Protein AF-A0A183SBL0-F1 (afdb_monomer)

Sequence (159 aa):
MGDHNEEHDNHSFEITREDLFRPFREPWHTKYVLPFLGSLIDKPVTLFRGMYSFPLFHWFAEYFVEKVQRKPVPYYHRRFARVPDIDTCPVGDDICIIEANEQFHRDRLVDANIVRLLRERRDACKRWYDRDYEDMQRFCKKYFDEHDEAATNFFIKCE

Organism: Schistocephalus solidus (NCBI:txid70667)

Foldseek 3Di:
DDDDPPPPPPPPVPCDLCNLPPPPDDPPCVVPVCVVVVVVVVVCPVVVVVVCVVVVVVVVVVVVCVVPDDPDDDDDDDDDDDQDAPVPDDPPPPVSNVVNVVVVSVVLVVLVVVLVVLSVVLNVLCVVCVPDPVVNCVPSVVSVVVNVVSSVVSVVVVD

Solvent-accessible surface area (backbone atoms only — not comparable to full-atom values): 9793 Å² total; per-residue (Å²): 134,87,82,86,83,80,80,76,81,76,73,72,81,74,78,45,71,64,70,73,65,51,73,87,71,71,54,69,54,65,74,61,49,46,59,71,56,36,74,78,52,63,78,45,57,67,51,48,60,50,42,61,68,31,70,67,52,41,50,51,52,50,52,50,50,61,73,65,54,62,79,86,73,91,81,77,86,88,80,80,82,90,68,70,56,63,90,76,47,63,92,88,45,64,65,53,46,51,53,20,49,54,51,50,55,52,50,53,56,49,53,54,51,51,42,51,52,35,45,53,53,33,54,49,45,44,64,75,33,68,88,41,74,69,58,29,53,72,71,36,43,65,40,49,53,55,33,53,52,47,47,49,54,56,54,64,75,73,112

Nearest PDB structures (foldseek):
  8esw-assembly1_BL  TM=7.624E-01  e=1.848E-05  Drosophila melanogaster
  5ldw-assembly1_p  TM=7.522E-01  e=3.085E-02  Bos taurus
  8bq5-assembly1_p  TM=7.592E-01  e=1.345E-01  Arabidopsis thaliana
  7ar8-assembly1_p  TM=6.947E-01  e=2.285E-01  Arabidopsis thaliana
  7arb-assembly1_p  TM=5.983E-01  e=1.805E-01  Arabidopsis thaliana

InterPro domains:
  IPR019377 NADH-ubiquinone oxidoreductase, subunit 10 [PF10249] (58-157)
  IPR039993 NADH dehydrogenase [ubiquinone] 1 beta subcomplex subunit 10 [PTHR13094] (34-159)

Secondary structure (DSSP, 8-state):
----------------HHHHHS-----HHHHHTHHHHHTTSSSSHHHHHHHHTSHHHHHHHHHHHHHH-----------PPPPPPGGGSPTT-HHHHHHHHHHHHHHHHHHHHHHHHHHHHHHHHHHHTTT-HHHHHHHHHHHHHHHHHHHHHHHHTT-

pLDDT: mean 75.6, std 18.61, range [29.22, 95.56]

Mean predicted aligned error: 13.31 Å

Radius of gyration: 24.64 Å; Cα contacts (8 Å, |Δi|>4): 53; chains: 1; bounding box: 66×46×57 Å

Structure (mmCIF, N/CA/C/O backbone):
data_AF-A0A183SBL0-F1
#
_entry.id   AF-A0A183SBL0-F1
#
loop_
_atom_site.group_PDB
_atom_site.id
_atom_site.type_symbol
_atom_site.label_atom_id
_atom_site.label_alt_id
_atom_site.label_comp_id
_atom_site.label_asym_id
_atom_site.label_entity_id
_atom_site.label_seq_id
_atom_site.pdbx_PDB_ins_code
_atom_site.Cartn_x
_atom_site.Cartn_y
_atom_site.Cartn_z
_atom_site.occupancy
_atom_site.B_iso_or_equiv
_atom_site.auth_seq_id
_atom_site.auth_comp_id
_atom_site.auth_asym_id
_atom_site.auth_atom_id
_atom_site.pdbx_PDB_model_num
ATOM 1 N N . MET A 1 1 ? -43.195 21.548 5.988 1.00 32.28 1 MET A N 1
ATOM 2 C CA . MET A 1 1 ? -43.394 20.086 5.964 1.00 32.28 1 MET 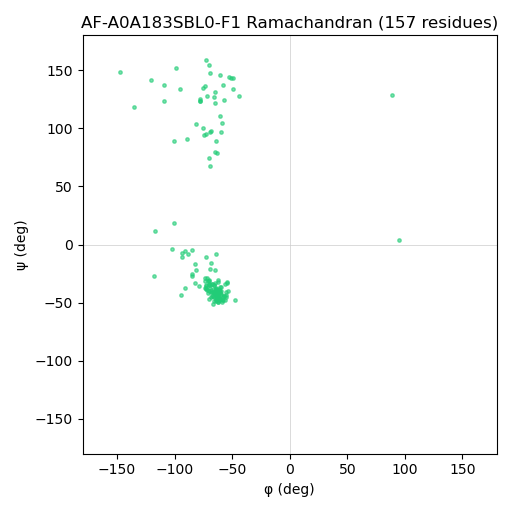A CA 1
ATOM 3 C C . MET A 1 1 ? -42.813 19.562 4.662 1.00 32.28 1 MET A C 1
ATOM 5 O O . MET A 1 1 ? -43.394 19.878 3.637 1.00 32.28 1 MET A O 1
ATOM 9 N N . GLY A 1 2 ? -41.589 19.019 4.704 1.00 36.69 2 GLY A N 1
ATOM 10 C CA . GLY A 1 2 ? -41.276 17.638 4.267 1.00 36.69 2 GLY A CA 1
ATOM 11 C C . GLY A 1 2 ? -40.935 17.597 2.766 1.00 36.69 2 GLY A C 1
ATOM 12 O O . GLY A 1 2 ? -41.668 18.183 1.985 1.00 36.69 2 GLY A O 1
ATOM 13 N N . ASP A 1 3 ? -39.842 17.030 2.266 1.00 31.50 3 ASP A N 1
ATOM 14 C CA . ASP A 1 3 ? -38.926 16.030 2.810 1.00 31.50 3 ASP A CA 1
ATOM 15 C C . ASP A 1 3 ? -37.495 16.263 2.311 1.00 31.50 3 ASP A C 1
ATOM 17 O O . ASP A 1 3 ? -37.264 16.733 1.195 1.00 31.50 3 ASP A O 1
ATOM 21 N N . HIS A 1 4 ? -36.547 15.900 3.170 1.00 37.56 4 HIS A N 1
ATOM 22 C CA . HIS A 1 4 ? -35.138 15.732 2.854 1.00 37.56 4 HIS A CA 1
ATOM 23 C C . HIS A 1 4 ? -34.953 14.391 2.135 1.00 37.56 4 HIS A C 1
ATOM 25 O O . HIS A 1 4 ? -35.279 13.354 2.701 1.00 37.56 4 HIS A O 1
ATOM 31 N N . ASN A 1 5 ? -34.380 14.401 0.932 1.00 36.62 5 ASN A N 1
ATOM 32 C CA . ASN A 1 5 ? -33.678 13.232 0.406 1.00 36.62 5 ASN A CA 1
ATOM 33 C C . ASN A 1 5 ? -32.184 13.479 0.615 1.00 36.62 5 ASN A C 1
ATOM 35 O O . ASN A 1 5 ? -31.519 14.093 -0.218 1.00 36.62 5 ASN A O 1
ATOM 39 N N . GLU A 1 6 ? -31.690 13.063 1.780 1.00 37.75 6 GLU A N 1
ATOM 40 C CA . GLU A 1 6 ? -30.266 12.845 2.015 1.00 37.75 6 GLU A CA 1
ATOM 41 C C . GLU A 1 6 ? -29.885 11.536 1.319 1.00 37.75 6 GLU A C 1
ATOM 43 O O . GLU A 1 6 ? -30.163 10.436 1.796 1.00 37.75 6 GLU A O 1
ATOM 48 N N . GLU A 1 7 ? -29.294 11.666 0.136 1.00 29.22 7 GLU A N 1
ATOM 49 C CA . GLU A 1 7 ? -28.623 10.570 -0.548 1.00 29.22 7 GLU A CA 1
ATOM 50 C C . GLU A 1 7 ? -27.312 10.310 0.202 1.00 29.22 7 GLU A C 1
ATOM 52 O O . GLU A 1 7 ? -26.312 11.009 0.042 1.00 29.22 7 GLU A O 1
ATOM 57 N N . HIS A 1 8 ? -27.352 9.352 1.127 1.00 33.25 8 HIS A N 1
ATOM 58 C CA . HIS A 1 8 ? -26.148 8.815 1.738 1.00 33.25 8 HIS A CA 1
ATOM 59 C C . HIS A 1 8 ? -25.392 8.021 0.673 1.00 33.25 8 HIS A C 1
ATOM 61 O O . HIS A 1 8 ? -25.683 6.847 0.439 1.00 33.25 8 HIS A O 1
ATOM 67 N N . ASP A 1 9 ? -24.405 8.666 0.051 1.00 35.19 9 ASP A N 1
ATOM 68 C CA . ASP A 1 9 ? -23.355 8.012 -0.724 1.00 35.19 9 ASP A CA 1
ATOM 69 C C . ASP A 1 9 ? -22.530 7.115 0.210 1.00 35.19 9 ASP A C 1
ATOM 71 O O . ASP A 1 9 ? -21.428 7.445 0.658 1.00 35.19 9 ASP A O 1
ATOM 75 N N . ASN A 1 10 ? -23.075 5.940 0.520 1.00 36.72 10 ASN A N 1
ATOM 76 C CA . ASN A 1 10 ? -22.331 4.830 1.083 1.00 36.72 10 ASN A CA 1
ATOM 77 C C . ASN A 1 10 ? -21.419 4.287 -0.020 1.00 36.72 10 ASN A C 1
ATOM 79 O O . ASN A 1 10 ? -21.653 3.223 -0.587 1.00 36.72 10 ASN A O 1
ATOM 83 N N . HIS A 1 11 ? -20.347 5.017 -0.326 1.00 37.66 11 HIS A N 1
ATOM 84 C CA . HIS A 1 11 ? -19.194 4.462 -1.018 1.00 37.66 11 HIS A CA 1
ATOM 85 C C . HIS A 1 11 ? -18.483 3.486 -0.071 1.00 37.66 11 HIS A C 1
ATOM 87 O O . HIS A 1 11 ? -17.349 3.708 0.356 1.00 37.66 11 HIS A O 1
ATOM 93 N N . SER A 1 12 ? -19.123 2.361 0.251 1.00 41.34 12 SER A N 1
ATOM 94 C CA . SER A 1 12 ? -18.355 1.145 0.453 1.00 41.34 12 SER A CA 1
ATOM 95 C C . SER A 1 12 ? -17.639 0.923 -0.872 1.00 41.34 12 SER A C 1
ATOM 97 O O . SER A 1 12 ? -18.268 0.608 -1.880 1.00 41.34 12 SER A O 1
ATOM 99 N N . PHE A 1 13 ? -16.340 1.217 -0.900 1.00 52.72 13 PHE A N 1
ATOM 100 C CA . PHE A 1 13 ? -15.467 0.933 -2.029 1.00 52.72 13 PHE A CA 1
ATOM 101 C C . PHE A 1 13 ? -15.395 -0.589 -2.154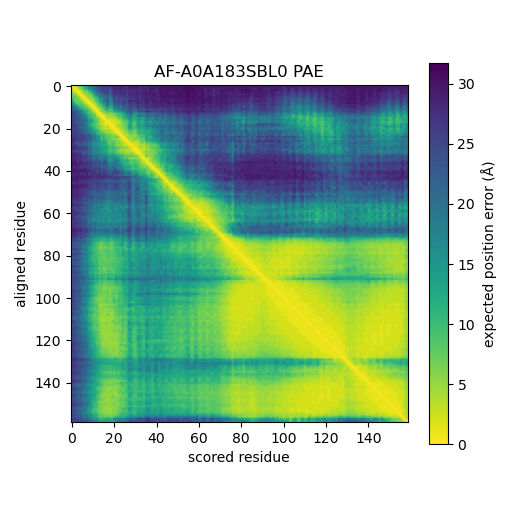 1.00 52.72 13 PHE A C 1
ATOM 103 O O . PHE A 1 13 ? -14.492 -1.236 -1.628 1.00 52.72 13 PHE A O 1
ATOM 110 N N . GLU A 1 14 ? -16.429 -1.173 -2.749 1.00 54.59 14 GLU A N 1
ATOM 111 C CA . GLU A 1 14 ? -16.483 -2.583 -3.055 1.00 54.59 14 GLU A CA 1
ATOM 112 C C . GLU A 1 14 ? -15.557 -2.767 -4.243 1.00 54.59 14 GLU A C 1
ATOM 114 O O . GLU A 1 14 ? -15.888 -2.473 -5.390 1.00 54.59 14 GLU A O 1
ATOM 119 N N . ILE A 1 15 ? -14.313 -3.124 -3.935 1.00 62.00 15 ILE A N 1
ATOM 120 C CA . ILE A 1 15 ? -13.330 -3.410 -4.962 1.00 62.00 15 ILE A CA 1
ATOM 121 C C . ILE A 1 15 ? -13.779 -4.687 -5.630 1.00 62.00 15 ILE A C 1
ATOM 123 O O . ILE A 1 15 ? -13.544 -5.787 -5.125 1.00 62.00 15 ILE A O 1
ATOM 127 N N . THR A 1 16 ? -14.459 -4.520 -6.755 1.00 64.19 16 THR A N 1
ATOM 128 C CA . THR A 1 16 ? -14.884 -5.648 -7.556 1.00 64.19 16 THR A CA 1
ATOM 129 C C . THR A 1 16 ? -13.644 -6.413 -8.005 1.00 64.19 16 THR A C 1
ATOM 131 O O . THR A 1 16 ? -12.560 -5.850 -8.233 1.00 64.19 16 THR A O 1
ATOM 134 N N . ARG A 1 17 ? -13.782 -7.735 -8.104 1.00 64.06 17 ARG A N 1
ATOM 135 C CA . ARG A 1 17 ? -12.709 -8.606 -8.582 1.00 64.06 17 ARG A CA 1
ATOM 136 C C . ARG A 1 17 ? -12.213 -8.116 -9.942 1.00 64.06 17 ARG A C 1
ATOM 138 O O . ARG A 1 17 ? -11.013 -8.044 -10.200 1.00 64.06 17 ARG A O 1
ATOM 145 N N . GLU A 1 18 ? -13.141 -7.687 -10.779 1.00 65.75 18 GLU A N 1
ATOM 146 C CA . GLU A 1 18 ? -12.913 -7.170 -12.116 1.00 65.75 18 GLU A CA 1
ATOM 147 C C . GLU A 1 18 ? -12.074 -5.887 -12.102 1.00 65.75 18 GLU A C 1
ATOM 149 O O . GLU A 1 18 ? -11.151 -5.767 -12.911 1.00 65.75 18 GLU A O 1
ATOM 154 N N . ASP A 1 19 ? -12.321 -4.958 -11.175 1.00 64.12 19 ASP A N 1
ATOM 155 C CA . ASP A 1 19 ? -11.549 -3.715 -11.052 1.00 64.12 19 ASP A CA 1
ATOM 156 C C . ASP A 1 19 ? -10.121 -3.962 -10.549 1.00 64.12 19 ASP A C 1
ATOM 158 O O . ASP A 1 19 ? -9.168 -3.300 -10.991 1.00 64.12 19 ASP A O 1
ATOM 162 N N . LEU A 1 20 ? -9.945 -4.965 -9.683 1.00 64.19 20 LEU A N 1
ATOM 163 C CA . LEU A 1 20 ? -8.636 -5.388 -9.186 1.00 64.19 20 LEU A CA 1
ATOM 164 C C . LEU A 1 20 ? -7.795 -6.067 -10.283 1.00 64.19 20 LEU A C 1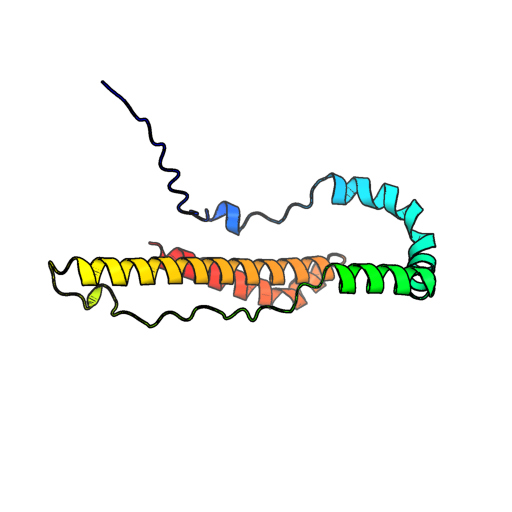
ATOM 166 O O . LEU A 1 20 ? -6.593 -5.802 -10.385 1.00 64.19 20 LEU A O 1
ATOM 170 N N . PHE A 1 21 ? -8.418 -6.890 -11.133 1.00 61.75 21 PHE A N 1
ATOM 171 C CA . PHE A 1 21 ? -7.742 -7.641 -12.199 1.00 61.75 21 PHE A CA 1
ATOM 172 C C . PHE A 1 21 ? -7.732 -6.950 -13.564 1.00 61.75 21 PHE A C 1
ATOM 174 O O . PHE A 1 21 ? -7.052 -7.429 -14.477 1.00 61.75 21 PHE A O 1
ATOM 181 N N . ARG A 1 22 ? -8.432 -5.820 -13.739 1.00 65.31 22 ARG A N 1
ATOM 182 C CA . ARG A 1 22 ? -8.410 -5.094 -15.013 1.00 65.31 22 ARG A CA 1
ATOM 183 C C . ARG A 1 22 ? -6.957 -4.749 -15.351 1.00 65.31 22 ARG A C 1
ATOM 185 O O . ARG A 1 22 ? -6.286 -4.111 -14.540 1.00 65.31 22 ARG A O 1
ATOM 192 N N . PRO A 1 23 ? -6.417 -5.133 -16.516 1.00 58.75 23 PRO A N 1
ATOM 193 C CA . PRO A 1 23 ? -5.095 -4.658 -16.889 1.00 58.75 23 PRO A CA 1
ATOM 194 C C . PRO A 1 23 ? -5.134 -3.127 -16.905 1.00 58.75 23 PRO A C 1
ATOM 196 O O . PRO A 1 23 ? -6.116 -2.545 -17.377 1.00 58.75 23 PRO A O 1
ATOM 199 N N . PHE A 1 24 ? -4.098 -2.467 -16.378 1.00 60.06 24 PHE A N 1
ATOM 200 C CA . PHE A 1 24 ? -3.931 -1.033 -16.595 1.00 60.06 24 PHE A CA 1
ATOM 201 C C . PHE A 1 24 ? -3.820 -0.815 -18.110 1.00 60.06 24 PHE A C 1
ATOM 203 O O . PHE A 1 24 ? -2.776 -1.057 -18.715 1.00 60.06 24 PHE A O 1
ATOM 210 N N . ARG A 1 25 ? -4.934 -0.460 -18.757 1.00 56.59 25 ARG A N 1
ATOM 211 C CA . ARG A 1 25 ? -4.949 -0.092 -20.168 1.00 56.59 25 ARG A CA 1
ATOM 212 C C . ARG A 1 25 ? -4.507 1.356 -20.212 1.00 56.59 25 ARG A C 1
ATOM 214 O O . ARG A 1 25 ? -5.278 2.252 -19.880 1.00 56.59 25 ARG A O 1
ATOM 221 N N . GLU A 1 26 ? -3.258 1.556 -20.603 1.00 64.25 26 GLU A N 1
ATOM 222 C CA . GLU A 1 26 ? -2.740 2.883 -20.909 1.00 64.25 26 GLU A CA 1
ATOM 223 C C . GLU A 1 26 ? -3.728 3.575 -21.863 1.00 64.25 26 GLU A C 1
ATOM 225 O O . GLU A 1 26 ? -4.205 2.929 -22.811 1.00 64.25 26 GLU A O 1
ATOM 230 N N . PRO A 1 27 ? -4.098 4.842 -21.620 1.00 68.56 27 PRO A N 1
ATOM 231 C CA . PRO A 1 27 ? -4.982 5.553 -22.524 1.00 68.56 27 PRO A CA 1
ATOM 232 C C . PRO A 1 27 ? -4.447 5.499 -23.959 1.00 68.56 27 PRO A C 1
ATOM 234 O O . PRO A 1 27 ? -3.239 5.559 -24.191 1.00 68.56 27 PRO A O 1
ATOM 237 N N . TRP A 1 28 ? -5.339 5.414 -24.950 1.00 60.84 28 TRP A N 1
ATOM 238 C CA . TRP A 1 28 ? -4.944 5.303 -26.362 1.00 60.84 28 TRP A CA 1
ATOM 239 C C . TRP A 1 28 ? -3.990 6.432 -26.799 1.00 60.84 28 TRP A C 1
ATOM 241 O O . TRP A 1 28 ? -3.085 6.210 -27.601 1.00 60.84 28 TRP A O 1
ATOM 251 N N . HIS A 1 29 ? -4.140 7.626 -26.222 1.00 71.31 29 HIS A N 1
ATOM 252 C CA . HIS A 1 29 ? -3.269 8.762 -26.497 1.00 71.31 29 HIS A CA 1
ATOM 253 C C . HIS A 1 29 ? -1.837 8.545 -25.985 1.00 71.31 29 HIS A C 1
ATOM 255 O O . HIS A 1 29 ? -0.879 8.944 -26.640 1.00 71.31 29 HIS A O 1
ATOM 261 N N . THR A 1 30 ? -1.653 7.850 -24.866 1.00 66.75 30 THR A N 1
ATOM 262 C CA . THR A 1 30 ? -0.328 7.575 -24.301 1.00 66.75 30 THR A CA 1
ATOM 263 C C . THR A 1 30 ? 0.458 6.597 -25.174 1.00 66.75 30 THR A C 1
ATOM 265 O O . THR A 1 30 ? 1.651 6.781 -25.391 1.00 66.75 30 THR A O 1
ATOM 268 N N . LYS A 1 31 ? -0.236 5.606 -25.746 1.00 65.31 31 LYS A N 1
ATOM 269 C CA . LYS A 1 31 ? 0.367 4.562 -26.583 1.00 65.31 31 LYS A CA 1
ATOM 270 C C . LYS A 1 31 ? 0.594 4.983 -28.039 1.00 65.31 31 LYS A C 1
ATOM 272 O O . LYS A 1 31 ? 1.554 4.525 -28.648 1.00 65.31 31 LYS A O 1
ATOM 277 N N . TYR A 1 32 ? -0.276 5.824 -28.607 1.00 70.94 32 TYR A N 1
ATOM 278 C CA . TYR A 1 32 ? -0.246 6.157 -30.041 1.00 70.94 32 TYR A CA 1
ATOM 279 C C . TYR A 1 32 ? 0.001 7.642 -30.351 1.00 70.94 32 TYR A C 1
ATOM 281 O O . TYR A 1 32 ? 0.553 7.949 -31.403 1.00 70.94 32 TYR A O 1
ATOM 289 N N . VAL A 1 33 ? -0.368 8.571 -29.461 1.00 67.62 33 VAL A N 1
ATOM 290 C CA . VAL A 1 33 ? -0.250 10.025 -29.708 1.00 67.62 33 VAL A CA 1
ATOM 291 C C . VAL A 1 33 ? 1.055 10.592 -29.142 1.00 67.62 33 VAL A C 1
ATOM 293 O O . VAL A 1 33 ? 1.746 11.346 -29.823 1.00 67.62 33 VAL A O 1
ATOM 296 N N . LEU A 1 34 ? 1.440 10.197 -27.926 1.00 62.22 34 LEU A N 1
ATOM 297 C CA . LEU A 1 34 ? 2.691 10.636 -27.299 1.00 62.22 34 LEU A CA 1
ATOM 298 C C . LEU A 1 34 ? 3.974 10.195 -28.027 1.00 62.22 34 LEU A C 1
ATOM 300 O O . LEU A 1 34 ? 4.870 11.027 -28.101 1.00 62.22 34 LEU A O 1
ATOM 304 N N . PRO A 1 35 ? 4.112 8.987 -28.612 1.00 61.56 35 PRO A N 1
ATOM 305 C CA . PRO A 1 35 ? 5.319 8.654 -29.378 1.00 61.56 35 PRO A CA 1
ATOM 306 C C . PRO A 1 35 ? 5.433 9.422 -30.707 1.00 61.56 35 PRO A C 1
ATOM 308 O O . PRO A 1 35 ? 6.542 9.754 -31.115 1.00 61.56 35 PRO A O 1
ATOM 311 N N . PHE A 1 36 ? 4.310 9.782 -31.346 1.00 53.22 36 PHE A N 1
ATOM 312 C CA . PHE A 1 36 ? 4.299 10.637 -32.544 1.00 53.22 36 PHE A CA 1
ATOM 313 C C . PHE A 1 36 ? 4.737 12.081 -32.234 1.00 53.22 36 PHE A C 1
ATOM 315 O O . PHE A 1 36 ? 5.420 12.713 -33.035 1.00 53.22 36 PHE A O 1
ATOM 322 N N . LEU A 1 37 ? 4.403 12.589 -31.044 1.00 58.34 37 LEU A N 1
ATOM 323 C CA . LEU A 1 37 ? 4.929 13.860 -30.528 1.00 58.34 37 LEU A CA 1
ATOM 324 C C . LEU A 1 37 ? 6.336 13.714 -29.906 1.00 58.34 37 LEU A C 1
ATOM 326 O O . LEU A 1 37 ? 7.077 14.691 -29.837 1.00 58.34 37 LEU A O 1
ATOM 330 N N . GLY A 1 38 ? 6.725 12.506 -29.488 1.00 53.88 38 GLY A N 1
ATOM 331 C CA . GLY A 1 38 ? 7.975 12.189 -28.791 1.00 53.88 38 GLY A CA 1
ATOM 332 C C . GLY A 1 38 ? 9.223 12.291 -29.665 1.00 53.88 38 GLY A C 1
ATOM 333 O O . GLY A 1 38 ? 10.233 12.814 -29.206 1.00 53.88 38 GLY A O 1
ATOM 334 N N . SER A 1 39 ? 9.147 11.946 -30.956 1.00 54.22 39 SER A N 1
ATOM 335 C CA . SER A 1 39 ? 10.284 12.114 -31.882 1.00 54.22 39 SER A CA 1
ATOM 336 C C . SER A 1 39 ? 10.624 13.584 -32.177 1.00 54.22 39 SER A C 1
ATOM 338 O 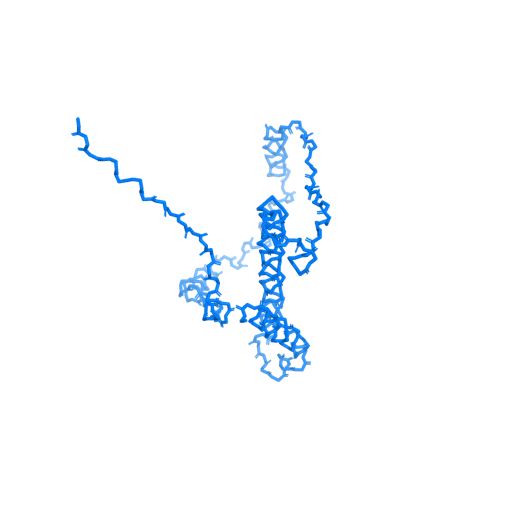O . SER A 1 39 ? 11.709 13.887 -32.674 1.00 54.22 39 SER A O 1
ATOM 340 N N . LEU A 1 40 ? 9.715 14.517 -31.861 1.00 55.38 40 LEU A N 1
ATOM 341 C CA . LEU A 1 40 ? 9.976 15.961 -31.881 1.00 55.38 40 LEU A CA 1
ATOM 342 C C . LEU A 1 40 ? 10.667 16.444 -30.582 1.00 55.38 40 LEU A C 1
ATOM 344 O O . LEU A 1 40 ? 11.250 17.527 -30.559 1.00 55.38 40 LEU A O 1
ATOM 348 N N . ILE A 1 41 ? 10.627 15.630 -29.517 1.00 50.56 41 ILE A N 1
ATOM 349 C CA . ILE A 1 41 ? 11.088 15.909 -28.142 1.00 50.56 41 ILE A CA 1
ATOM 350 C C . ILE A 1 41 ? 12.252 14.967 -27.733 1.00 50.56 41 ILE A C 1
ATOM 352 O O . ILE A 1 41 ? 12.715 15.001 -26.594 1.00 50.56 41 ILE A O 1
ATOM 356 N N . ASP A 1 42 ? 12.852 14.230 -28.677 1.00 45.44 42 ASP A N 1
ATOM 357 C CA . ASP A 1 42 ? 14.033 13.378 -28.422 1.00 45.44 42 ASP A CA 1
ATOM 358 C C . ASP A 1 42 ? 15.388 14.118 -28.491 1.00 45.44 42 ASP A C 1
ATOM 360 O O . ASP A 1 42 ? 16.341 13.751 -27.804 1.00 45.44 42 ASP A O 1
ATOM 364 N N . LYS A 1 43 ? 15.505 15.218 -29.251 1.00 52.25 43 LYS A N 1
ATOM 365 C CA . LYS A 1 43 ? 16.698 16.097 -29.209 1.00 52.25 43 LYS A CA 1
ATOM 366 C C . LYS A 1 43 ? 16.862 16.965 -27.942 1.00 52.25 43 LYS A C 1
ATOM 368 O O . LYS A 1 43 ? 18.004 17.282 -27.615 1.00 52.25 43 LYS A O 1
ATOM 373 N N . PRO A 1 44 ? 15.810 17.389 -27.219 1.00 47.22 44 PRO A N 1
ATOM 374 C CA . PRO A 1 44 ? 15.953 18.278 -26.085 1.00 47.22 44 PRO A CA 1
ATOM 375 C C . PRO A 1 44 ? 16.134 17.584 -24.726 1.00 47.22 44 PRO A C 1
ATOM 377 O O . PRO A 1 44 ? 16.429 18.306 -23.798 1.00 47.22 44 PRO A O 1
ATOM 380 N N . VAL A 1 45 ? 16.053 16.260 -24.520 1.00 50.91 45 VAL A N 1
ATOM 381 C CA . VAL A 1 45 ? 16.294 15.682 -23.164 1.00 50.91 45 VAL A CA 1
ATOM 382 C C . VAL A 1 45 ? 17.724 15.933 -22.647 1.00 50.91 45 VAL A C 1
ATOM 384 O O . VAL A 1 45 ? 17.923 16.170 -21.454 1.00 50.91 45 VAL A O 1
ATOM 387 N N . THR A 1 46 ? 18.721 15.992 -23.534 1.00 50.59 46 THR A N 1
ATOM 388 C CA . THR A 1 46 ? 20.092 16.415 -23.191 1.00 50.59 46 THR A CA 1
ATOM 389 C C . THR A 1 46 ? 20.189 17.924 -22.944 1.00 50.59 46 THR A C 1
ATOM 391 O O . THR A 1 46 ? 20.906 18.345 -22.036 1.00 50.59 46 THR A O 1
ATOM 394 N N . LEU A 1 47 ? 19.420 18.738 -23.677 1.00 52.62 47 LEU A N 1
ATOM 395 C CA . LEU A 1 47 ? 19.313 20.185 -23.459 1.00 52.62 47 LEU A CA 1
ATOM 396 C C . LEU A 1 47 ? 18.515 20.536 -22.200 1.00 52.62 47 LEU A C 1
ATOM 398 O O . LEU A 1 47 ? 18.926 21.439 -21.495 1.00 52.62 47 LEU A O 1
ATOM 402 N N . PHE A 1 48 ? 17.444 19.817 -21.862 1.00 52.44 48 PHE A N 1
ATOM 403 C CA . PHE A 1 48 ? 16.659 19.975 -20.638 1.00 52.44 48 PHE A CA 1
ATOM 404 C C . PHE A 1 48 ? 17.491 19.542 -19.436 1.00 52.44 48 PHE A C 1
ATOM 406 O O . PHE A 1 48 ? 17.583 20.292 -18.475 1.00 52.44 48 PHE A O 1
ATOM 413 N N . ARG A 1 49 ? 18.193 18.402 -19.501 1.00 53.25 49 ARG A N 1
ATOM 414 C CA . ARG A 1 49 ? 19.149 18.005 -18.454 1.00 53.25 49 ARG A CA 1
ATOM 415 C C . ARG A 1 49 ? 20.271 19.040 -18.271 1.00 53.25 49 ARG A C 1
ATOM 417 O O . ARG A 1 49 ? 20.662 19.300 -17.139 1.00 53.25 49 ARG A O 1
ATOM 424 N N . GLY A 1 50 ? 20.739 19.676 -19.350 1.00 55.94 50 GLY A N 1
ATOM 425 C CA . GLY A 1 50 ? 21.633 20.841 -19.289 1.00 55.94 50 GLY A CA 1
ATOM 426 C C . GLY A 1 50 ? 20.958 22.127 -18.783 1.00 55.94 50 GLY A C 1
ATOM 427 O O . GLY A 1 50 ? 21.590 22.922 -18.098 1.00 55.94 50 GLY A O 1
ATOM 428 N N . MET A 1 51 ? 19.665 22.310 -19.053 1.00 57.44 51 MET A N 1
ATOM 429 C CA . MET A 1 51 ? 18.851 23.462 -18.657 1.00 57.44 51 MET A CA 1
ATOM 430 C C . MET A 1 51 ? 18.540 23.458 -17.158 1.00 57.44 51 MET A C 1
ATOM 432 O O . MET A 1 51 ? 18.573 24.510 -16.535 1.00 57.44 51 MET A O 1
ATOM 436 N N . TYR A 1 52 ? 18.327 22.292 -16.546 1.00 56.47 52 TYR A N 1
ATOM 437 C CA . TYR A 1 52 ? 18.252 22.155 -15.084 1.00 56.47 52 TYR A CA 1
ATOM 438 C C . TYR A 1 52 ? 19.609 22.387 -14.394 1.00 56.47 52 TYR A C 1
ATOM 440 O O . TYR A 1 52 ? 19.642 22.739 -13.221 1.00 56.47 52 TYR A O 1
ATOM 448 N N . SER A 1 53 ? 20.723 22.242 -15.123 1.00 57.16 53 SER A N 1
ATOM 449 C CA . SER A 1 53 ? 22.061 22.665 -14.682 1.00 57.16 53 SER A CA 1
ATOM 450 C C . SER A 1 53 ? 22.339 24.147 -14.979 1.00 57.16 53 SER A C 1
ATOM 452 O O . SER A 1 53 ? 23.400 24.657 -14.611 1.00 57.16 53 SER A O 1
ATOM 454 N N . PHE A 1 54 ? 21.419 24.842 -15.659 1.00 68.00 54 PHE A N 1
ATOM 455 C CA . PHE A 1 54 ? 21.545 26.253 -15.989 1.00 68.00 54 PHE A CA 1
ATOM 456 C C . PHE A 1 54 ? 21.208 27.080 -14.738 1.00 68.00 54 PHE A C 1
ATOM 458 O O . PHE A 1 54 ? 20.104 26.936 -14.201 1.00 68.00 54 PHE A O 1
ATOM 465 N N . PRO A 1 55 ? 22.110 27.964 -14.271 1.00 71.06 55 PRO A N 1
ATOM 466 C CA . PRO A 1 55 ? 21.994 28.620 -12.964 1.00 71.06 55 PRO A CA 1
ATOM 467 C C . PRO A 1 55 ? 20.667 29.352 -12.751 1.00 71.06 55 PRO A C 1
ATOM 469 O O . PRO A 1 55 ? 20.137 29.375 -11.648 1.00 71.06 55 PRO A O 1
ATOM 472 N N . LEU A 1 56 ? 20.102 29.909 -13.825 1.00 68.19 56 LEU A N 1
ATOM 473 C CA . LEU A 1 56 ? 18.830 30.620 -13.791 1.00 68.19 56 LEU A CA 1
ATOM 474 C C . LEU A 1 56 ? 17.656 29.689 -13.445 1.00 68.19 56 LEU A C 1
ATOM 476 O O . LEU A 1 56 ? 16.830 30.037 -12.612 1.00 68.19 56 LEU A O 1
ATOM 480 N N . PHE A 1 57 ? 17.575 28.506 -14.061 1.00 70.38 57 PHE A N 1
ATOM 481 C CA . PHE A 1 57 ? 16.457 27.584 -13.843 1.00 70.38 57 PHE A CA 1
ATOM 482 C C . PHE A 1 57 ? 16.541 26.924 -12.464 1.00 70.38 57 PHE A C 1
ATOM 484 O O . PHE A 1 57 ? 15.524 26.788 -11.788 1.00 70.38 57 PHE A O 1
ATOM 491 N N . HIS A 1 58 ? 17.756 26.586 -12.023 1.00 71.62 58 HIS A N 1
ATOM 492 C CA . HIS A 1 58 ? 18.018 26.132 -10.658 1.00 71.62 58 HIS A CA 1
ATOM 493 C C . HIS A 1 58 ? 17.593 27.190 -9.634 1.00 71.62 58 HIS A C 1
ATOM 495 O O . HIS A 1 58 ? 16.800 26.896 -8.746 1.00 71.62 58 HIS A O 1
ATOM 501 N N . TRP A 1 59 ? 18.013 28.445 -9.834 1.00 75.31 59 TRP A N 1
ATOM 502 C CA . TRP A 1 59 ? 17.633 29.570 -8.980 1.00 75.31 59 TRP A CA 1
ATOM 503 C C . TRP A 1 59 ? 16.116 29.802 -8.947 1.00 75.31 59 TRP A C 1
ATOM 505 O O . TRP A 1 59 ? 15.553 30.015 -7.879 1.00 75.31 59 TRP A O 1
ATOM 515 N N . PHE A 1 60 ? 15.425 29.721 -10.089 1.00 76.31 60 PHE A N 1
ATOM 516 C CA . PHE A 1 60 ? 13.965 29.853 -10.135 1.00 76.31 60 PHE A CA 1
ATOM 517 C C . PHE A 1 60 ? 13.253 28.700 -9.419 1.00 76.31 60 PHE A C 1
ATOM 519 O O . PHE A 1 60 ? 12.279 28.943 -8.705 1.00 76.31 60 PHE A O 1
ATOM 526 N N . ALA A 1 61 ? 13.721 27.461 -9.598 1.00 75.06 61 ALA A N 1
ATOM 527 C CA . ALA A 1 61 ? 13.158 26.291 -8.932 1.00 75.06 61 ALA A CA 1
ATOM 528 C C . ALA A 1 61 ? 13.346 26.374 -7.410 1.00 75.06 61 ALA A C 1
ATOM 530 O O . ALA A 1 61 ? 12.377 26.200 -6.673 1.00 75.06 61 ALA A O 1
ATOM 531 N N . GLU A 1 62 ? 14.550 26.712 -6.944 1.00 72.31 62 GLU A N 1
ATOM 532 C CA . GLU A 1 62 ? 14.844 26.928 -5.524 1.00 72.31 62 GLU A CA 1
ATOM 533 C C . GLU A 1 62 ? 14.019 28.080 -4.952 1.00 72.31 62 GLU A C 1
ATOM 535 O O . GLU A 1 62 ? 13.330 27.891 -3.955 1.00 72.31 62 GLU A O 1
ATOM 540 N N . TYR A 1 63 ? 13.974 29.231 -5.631 1.00 76.69 63 TYR A N 1
ATOM 541 C CA . TYR A 1 63 ? 13.176 30.383 -5.207 1.00 76.69 63 TYR A CA 1
ATOM 542 C C . TYR A 1 63 ? 11.700 30.021 -5.019 1.00 76.69 63 TYR A C 1
ATOM 544 O O . TYR A 1 63 ? 11.074 30.421 -4.036 1.00 76.69 63 TYR A O 1
ATOM 552 N N . PHE A 1 64 ? 11.124 29.253 -5.948 1.00 75.50 64 PHE A N 1
ATOM 553 C CA . PHE A 1 64 ? 9.727 28.843 -5.848 1.00 75.50 64 PHE A CA 1
ATOM 554 C C . PHE A 1 64 ? 9.513 27.807 -4.739 1.00 75.50 64 PHE A C 1
ATOM 556 O O . PHE A 1 64 ? 8.551 27.925 -3.983 1.00 75.50 64 PHE A O 1
ATOM 563 N N . VAL A 1 65 ? 10.413 26.828 -4.596 1.00 73.12 65 VAL A N 1
ATOM 564 C CA . VAL A 1 65 ? 10.353 25.818 -3.528 1.00 73.12 65 VAL A CA 1
ATOM 565 C C . VAL A 1 65 ? 10.484 26.469 -2.151 1.00 73.12 65 VAL A C 1
ATOM 567 O O . VAL A 1 65 ? 9.675 26.172 -1.279 1.00 73.12 65 VAL A O 1
ATOM 570 N N . GLU A 1 66 ? 11.416 27.402 -1.957 1.00 68.69 66 GLU A N 1
ATOM 571 C CA . GLU A 1 66 ? 11.616 28.133 -0.698 1.00 68.69 66 GLU A CA 1
ATOM 572 C C . GLU A 1 66 ? 10.425 29.033 -0.348 1.00 68.69 66 GLU A C 1
ATOM 574 O O . GLU A 1 66 ? 10.019 29.122 0.810 1.00 68.69 66 GLU A O 1
ATOM 579 N N . LYS A 1 67 ? 9.818 29.685 -1.349 1.00 66.44 67 LYS A N 1
ATOM 580 C CA . LYS A 1 67 ? 8.634 30.542 -1.162 1.00 66.44 67 LYS A CA 1
ATOM 581 C C . LYS A 1 67 ? 7.357 29.743 -0.897 1.00 66.44 67 LYS A C 1
ATOM 583 O O . LYS A 1 67 ? 6.468 30.235 -0.202 1.00 66.44 67 LYS A O 1
ATOM 588 N N . VAL A 1 68 ? 7.250 28.535 -1.453 1.00 66.38 68 VAL A N 1
ATOM 589 C CA . VAL A 1 68 ? 6.118 27.616 -1.246 1.00 66.38 68 VAL A CA 1
ATOM 590 C C . VAL A 1 68 ? 6.295 26.772 0.018 1.00 66.38 68 VAL A C 1
ATOM 592 O O . VAL A 1 68 ? 5.290 26.365 0.608 1.00 66.38 68 VAL A O 1
ATOM 595 N N . GLN A 1 69 ? 7.530 26.543 0.479 1.00 63.31 69 GLN A N 1
ATOM 596 C CA . GLN A 1 69 ? 7.818 25.850 1.733 1.00 63.31 69 GLN A CA 1
ATOM 597 C C . GLN A 1 69 ? 7.274 26.647 2.925 1.00 63.31 69 GLN A C 1
ATOM 599 O O . GLN A 1 69 ? 7.938 27.453 3.575 1.00 63.31 69 GLN A O 1
ATOM 604 N N . ARG A 1 70 ? 6.014 26.367 3.262 1.00 65.69 70 ARG A N 1
ATOM 605 C CA . ARG A 1 70 ? 5.473 26.567 4.606 1.00 65.69 70 ARG A CA 1
ATOM 606 C C . ARG A 1 70 ? 6.432 25.877 5.584 1.00 65.69 70 ARG A C 1
ATOM 608 O O . ARG A 1 70 ? 6.952 24.806 5.271 1.00 65.69 70 ARG A O 1
ATOM 615 N N . LYS A 1 71 ? 6.645 26.465 6.769 1.00 76.19 71 LYS A N 1
ATOM 616 C CA . LYS A 1 71 ? 7.399 25.815 7.859 1.00 76.19 71 LYS A CA 1
ATOM 617 C C . LYS A 1 71 ? 6.932 24.355 7.969 1.00 76.19 71 LYS A C 1
ATOM 619 O O . LYS A 1 71 ? 5.713 24.162 8.020 1.00 76.19 71 LYS A O 1
ATOM 624 N N . PRO A 1 72 ? 7.836 23.356 7.960 1.00 78.44 72 PRO A N 1
ATOM 625 C CA . PRO A 1 72 ? 7.427 21.960 7.942 1.00 78.44 72 PRO A CA 1
ATOM 626 C C . PRO A 1 72 ? 6.611 21.680 9.202 1.00 78.44 72 PRO A C 1
ATOM 628 O O . PRO A 1 72 ? 7.131 21.715 10.317 1.00 78.44 72 PRO A O 1
ATOM 631 N N . VAL A 1 73 ? 5.310 21.463 9.023 1.00 85.19 73 VAL A N 1
ATOM 632 C CA . VAL A 1 73 ? 4.443 20.999 10.102 1.00 85.19 73 VAL A CA 1
ATOM 633 C C . VAL A 1 73 ? 4.693 19.500 10.263 1.00 85.19 73 VAL A C 1
ATOM 635 O O . VAL A 1 73 ? 4.629 18.771 9.270 1.00 85.19 73 VAL A O 1
ATOM 638 N N . PRO A 1 74 ? 5.041 19.016 11.466 1.00 91.25 74 PRO A N 1
ATOM 639 C CA . PRO A 1 74 ? 5.265 17.594 11.661 1.00 91.25 74 PRO A CA 1
ATOM 640 C C . PRO A 1 74 ? 3.946 16.841 11.452 1.00 91.25 74 PRO A C 1
ATOM 642 O O . PRO A 1 74 ? 2.932 17.166 12.067 1.00 91.25 74 PRO A O 1
ATOM 645 N N . TYR A 1 75 ? 3.967 15.833 10.581 1.00 91.56 75 TYR A N 1
ATOM 646 C CA . TYR A 1 75 ? 2.861 14.901 10.378 1.00 91.56 75 TYR A CA 1
ATOM 647 C C . TYR A 1 75 ? 3.240 13.529 10.935 1.00 91.56 75 TYR A C 1
ATOM 649 O O . TYR A 1 75 ? 4.350 13.043 10.709 1.00 91.56 75 TYR A O 1
ATOM 657 N N . TYR A 1 76 ? 2.305 12.889 11.637 1.00 95.56 76 TYR A N 1
ATOM 658 C CA . TYR A 1 76 ? 2.489 11.561 12.212 1.00 95.56 76 TYR A CA 1
ATOM 659 C C . TYR A 1 76 ? 1.451 10.596 11.653 1.00 95.56 76 TYR A C 1
ATOM 661 O O . TYR A 1 76 ? 0.279 10.934 11.500 1.00 95.56 76 TYR A O 1
ATOM 669 N N . HIS A 1 77 ? 1.877 9.363 11.399 1.00 95.06 77 HIS A N 1
ATOM 670 C CA . HIS A 1 77 ? 0.962 8.295 11.020 1.00 95.06 77 HIS A CA 1
ATOM 671 C C . HIS A 1 77 ? 0.140 7.871 12.238 1.00 95.06 77 HIS A C 1
ATOM 673 O O . HIS A 1 77 ? 0.701 7.550 13.292 1.00 95.06 77 HIS A O 1
ATOM 679 N N . ARG A 1 78 ? -1.187 7.850 12.089 1.00 94.44 78 ARG A N 1
ATOM 680 C CA . ARG A 1 78 ? -2.094 7.374 13.136 1.00 94.44 78 ARG A CA 1
ATOM 681 C C . ARG A 1 78 ? -1.857 5.884 13.382 1.00 94.44 78 ARG A C 1
ATOM 683 O O . ARG A 1 78 ? -1.823 5.095 12.443 1.00 94.44 78 ARG A O 1
ATOM 690 N N . ARG A 1 79 ? -1.707 5.505 14.652 1.00 95.12 79 ARG A N 1
ATOM 691 C CA . ARG A 1 79 ? -1.615 4.108 15.091 1.00 95.12 79 ARG A CA 1
ATOM 692 C C . ARG A 1 79 ? -2.894 3.757 15.834 1.00 95.12 79 ARG A C 1
ATOM 694 O O . ARG A 1 79 ? -3.240 4.436 16.796 1.00 95.12 79 ARG A O 1
ATOM 701 N N . PHE A 1 80 ? -3.585 2.725 15.372 1.00 94.69 80 PHE A N 1
ATOM 702 C CA . PHE A 1 80 ? -4.760 2.186 16.045 1.00 94.69 80 PHE A CA 1
ATOM 703 C C . PHE A 1 80 ? -4.333 1.007 16.917 1.00 94.69 80 PHE A C 1
ATOM 705 O O . PHE A 1 80 ? -3.555 0.163 16.468 1.00 94.69 80 PHE A O 1
ATOM 712 N N . ALA A 1 81 ? -4.804 0.970 18.162 1.00 93.88 81 ALA A N 1
ATOM 713 C CA . ALA A 1 81 ? -4.645 -0.208 19.004 1.00 93.88 81 ALA A CA 1
ATOM 714 C C . ALA A 1 81 ? -5.537 -1.343 18.479 1.00 93.88 81 ALA A C 1
ATOM 716 O O . ALA A 1 81 ? -6.534 -1.089 17.803 1.00 93.88 81 ALA A O 1
ATOM 717 N N . ARG A 1 82 ? -5.156 -2.588 18.771 1.00 93.31 82 ARG A N 1
ATOM 718 C CA . ARG A 1 82 ? -5.989 -3.753 18.465 1.00 93.31 82 ARG A CA 1
ATOM 719 C C . ARG A 1 82 ? -7.143 -3.824 19.466 1.00 93.31 82 ARG A C 1
ATOM 721 O O . ARG A 1 82 ? -6.917 -3.659 20.663 1.00 93.31 82 ARG A O 1
ATOM 728 N N . VAL A 1 83 ? -8.338 -4.065 18.945 1.00 94.31 83 VAL A N 1
ATOM 729 C CA . VAL A 1 83 ? -9.570 -4.356 19.690 1.00 94.31 83 VAL A CA 1
ATOM 730 C C . VAL A 1 83 ? -9.764 -5.882 19.687 1.00 94.31 83 VAL A C 1
ATOM 732 O O . VAL A 1 83 ? -9.253 -6.523 18.763 1.00 94.31 83 VAL A O 1
ATOM 735 N N . PRO A 1 84 ? -10.419 -6.483 20.698 1.00 93.38 84 PRO A N 1
ATOM 736 C CA . PRO A 1 84 ? -10.882 -7.869 20.620 1.00 93.38 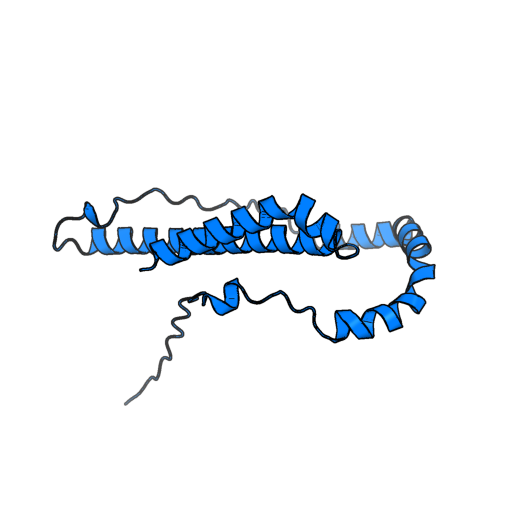84 PRO A CA 1
ATOM 737 C C . PRO A 1 84 ? -11.667 -8.154 19.329 1.00 93.38 84 PRO A C 1
ATOM 739 O O . PRO A 1 84 ? -12.413 -7.305 18.844 1.00 93.38 84 PRO A O 1
ATOM 742 N N . ASP A 1 85 ? -11.495 -9.357 18.783 1.00 91.81 85 ASP A N 1
ATOM 743 C CA . ASP A 1 85 ? -12.244 -9.807 17.609 1.00 91.81 85 ASP A CA 1
ATOM 744 C C . ASP A 1 85 ? -13.706 -10.109 17.974 1.00 91.81 85 ASP A C 1
ATOM 746 O O . ASP A 1 85 ? -14.033 -10.391 19.134 1.00 91.81 85 ASP A O 1
ATOM 750 N N . ILE A 1 86 ? -14.582 -10.103 16.965 1.00 91.75 86 ILE A N 1
ATOM 751 C CA . ILE A 1 86 ? -16.033 -10.279 17.131 1.00 91.75 86 ILE A CA 1
ATOM 752 C C . ILE A 1 86 ? -16.405 -11.577 17.866 1.00 91.75 86 ILE A C 1
ATOM 754 O O . ILE A 1 86 ? -17.329 -11.584 18.675 1.00 91.75 86 ILE A O 1
ATOM 758 N N . ASP A 1 87 ? -15.632 -12.645 17.667 1.00 92.69 87 ASP A N 1
ATOM 759 C CA . ASP A 1 87 ? -15.852 -13.967 18.268 1.00 92.69 87 ASP A CA 1
ATOM 760 C C . ASP A 1 87 ? -15.709 -13.963 19.797 1.00 92.69 87 ASP A C 1
ATOM 762 O O . ASP A 1 87 ? -16.208 -14.852 20.488 1.00 92.69 87 ASP A O 1
ATOM 766 N N . THR A 1 88 ? -14.992 -12.974 20.334 1.00 93.56 88 THR A N 1
ATOM 767 C CA . THR A 1 88 ? -14.741 -12.835 21.773 1.00 93.56 88 THR A CA 1
ATOM 768 C C . THR A 1 88 ? -15.757 -11.934 22.472 1.00 93.56 88 THR A C 1
ATOM 770 O O . THR A 1 88 ? -15.799 -11.911 23.705 1.00 93.56 88 THR A O 1
ATOM 773 N N . CYS A 1 89 ? -16.588 -11.213 21.712 1.00 93.94 89 CYS A N 1
ATOM 774 C CA . CYS A 1 89 ? -17.591 -10.312 22.266 1.00 93.94 89 CYS A CA 1
ATOM 775 C C . CYS A 1 89 ? -18.771 -11.090 22.885 1.00 93.94 89 CYS A C 1
ATOM 777 O O . CYS A 1 89 ? -19.281 -12.039 22.282 1.00 93.94 89 CYS A O 1
ATOM 779 N N . PRO A 1 90 ? -19.259 -10.692 24.076 1.00 93.44 90 PRO A N 1
ATOM 780 C CA . PRO A 1 90 ? -20.460 -11.275 24.659 1.00 93.44 90 PRO A 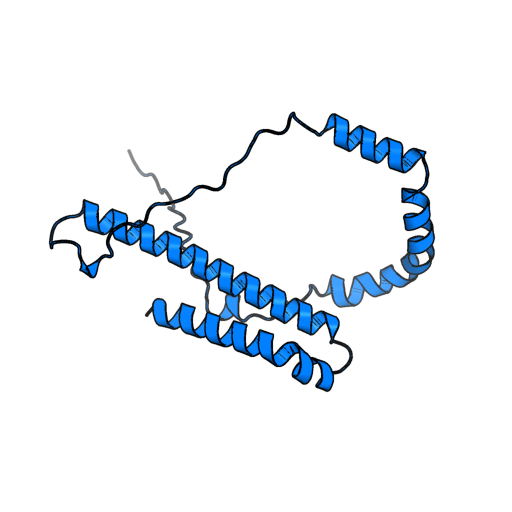CA 1
ATOM 781 C C . PRO A 1 90 ? -21.713 -10.882 23.861 1.00 93.44 90 PRO A C 1
ATOM 783 O O . PRO A 1 90 ? -21.818 -9.786 23.312 1.00 93.44 90 PRO A O 1
ATOM 786 N N . VAL A 1 91 ? -22.700 -11.779 23.824 1.00 93.12 91 VAL A N 1
ATOM 787 C CA . VAL A 1 91 ? -23.961 -11.545 23.104 1.00 93.12 91 VAL A CA 1
ATOM 788 C C . VAL A 1 91 ? -24.731 -10.392 23.759 1.00 93.12 91 VAL A C 1
ATOM 790 O O . VAL A 1 91 ? -25.074 -10.473 24.937 1.00 93.12 91 VAL A O 1
ATOM 793 N N . GLY A 1 92 ? -25.030 -9.345 22.984 1.00 91.62 92 GLY A N 1
ATOM 794 C CA . GLY A 1 92 ? -25.777 -8.163 23.436 1.00 91.62 92 GLY A CA 1
ATOM 795 C C . GLY A 1 92 ? -24.918 -6.981 23.900 1.00 91.62 92 GLY A C 1
ATOM 796 O O . GLY A 1 92 ? -25.477 -5.988 24.356 1.00 91.62 92 GLY A O 1
ATOM 797 N N . ASP A 1 93 ? -23.588 -7.065 23.795 1.00 95.44 93 ASP A N 1
ATOM 798 C CA . ASP A 1 93 ? -22.706 -5.905 23.958 1.00 95.44 93 ASP A CA 1
ATOM 799 C C . ASP A 1 93 ? -22.491 -5.205 22.611 1.00 95.44 93 ASP A C 1
ATOM 801 O O . ASP A 1 93 ? -21.576 -5.525 21.845 1.00 95.44 93 ASP A O 1
ATOM 805 N N . ASP A 1 94 ? -23.363 -4.239 22.326 1.00 94.31 94 ASP A N 1
ATOM 806 C CA . ASP A 1 94 ? -23.336 -3.481 21.075 1.00 94.31 94 ASP A CA 1
ATOM 807 C C . ASP A 1 94 ? -22.034 -2.681 20.907 1.00 94.31 94 ASP A C 1
ATOM 809 O O . ASP A 1 94 ? -21.569 -2.498 19.783 1.00 94.31 94 ASP A O 1
ATOM 813 N N . ILE A 1 95 ? -21.405 -2.232 22.002 1.00 94.94 95 ILE A N 1
ATOM 814 C CA . ILE A 1 95 ? -20.171 -1.434 21.941 1.00 94.94 95 ILE A CA 1
ATOM 815 C C . ILE A 1 95 ? -19.012 -2.312 21.467 1.00 94.94 95 ILE A C 1
ATOM 817 O O . ILE A 1 95 ? -18.302 -1.929 20.537 1.00 94.94 95 ILE A O 1
ATOM 821 N N . CYS A 1 96 ? -18.865 -3.511 22.041 1.00 94.75 96 CYS A N 1
ATOM 822 C CA . CYS A 1 96 ? -17.840 -4.470 21.617 1.00 94.75 96 CYS A CA 1
ATOM 823 C C . CYS A 1 96 ? -17.977 -4.816 20.127 1.00 94.75 96 CYS A C 1
ATOM 825 O O . CYS A 1 96 ? -16.997 -4.798 19.380 1.00 94.75 96 CYS A O 1
ATOM 827 N N . ILE A 1 97 ? -19.211 -5.062 19.674 1.00 94.81 97 ILE A N 1
ATOM 828 C CA . ILE A 1 97 ? -19.509 -5.407 18.279 1.00 94.81 97 ILE A CA 1
ATOM 829 C C . ILE A 1 97 ? -19.154 -4.251 17.335 1.00 94.81 97 ILE A C 1
ATOM 831 O O . ILE A 1 97 ? -18.546 -4.480 16.287 1.00 94.81 97 ILE A O 1
ATOM 835 N N . ILE A 1 98 ? -19.495 -3.010 17.699 1.00 94.94 98 ILE A N 1
ATOM 836 C CA . ILE A 1 98 ? -19.194 -1.825 16.885 1.00 94.94 98 ILE A CA 1
ATOM 837 C C . ILE A 1 98 ? -17.679 -1.623 16.756 1.00 94.94 98 ILE A C 1
ATOM 839 O O . ILE A 1 98 ? -17.183 -1.463 15.639 1.00 94.94 98 ILE A O 1
ATOM 843 N N . GLU A 1 99 ? -16.930 -1.679 17.859 1.00 95.25 99 GLU A N 1
ATOM 844 C CA . GLU A 1 99 ? -15.474 -1.482 17.838 1.00 95.25 99 GLU A CA 1
ATOM 845 C C . GLU A 1 99 ? -14.753 -2.577 17.033 1.00 95.25 99 GLU A C 1
ATOM 847 O O . GLU A 1 99 ? -13.845 -2.282 16.243 1.00 95.25 99 GLU A O 1
ATOM 852 N N . ALA A 1 100 ? -15.179 -3.835 17.190 1.00 95.31 100 ALA A N 1
ATOM 853 C CA . ALA A 1 100 ? -14.654 -4.966 16.430 1.00 95.31 100 ALA A CA 1
ATOM 854 C C . ALA A 1 100 ? -14.946 -4.814 14.928 1.00 95.31 100 ALA A C 1
ATOM 856 O O . ALA A 1 100 ? -14.062 -5.014 14.090 1.00 95.31 100 ALA A O 1
ATOM 857 N N . ASN A 1 101 ? -16.158 -4.382 14.571 1.00 93.50 101 ASN A N 1
ATOM 858 C CA . ASN A 1 101 ? -16.530 -4.162 13.179 1.00 93.50 101 ASN A CA 1
ATOM 859 C C . ASN A 1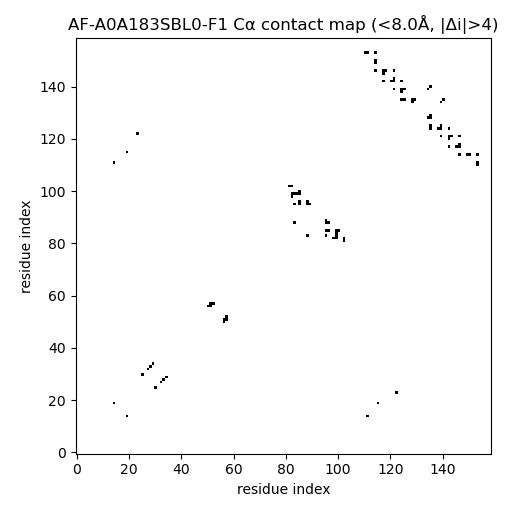 101 ? -15.742 -2.996 12.551 1.00 93.50 101 ASN A C 1
ATOM 861 O O . ASN A 1 101 ? -15.247 -3.105 11.428 1.00 93.50 101 ASN A O 1
ATOM 865 N N . GLU A 1 102 ? -15.528 -1.896 13.278 1.00 93.62 102 GLU A N 1
ATOM 866 C CA . GLU A 1 102 ? -14.655 -0.806 12.821 1.00 93.62 102 GLU A CA 1
ATOM 867 C C . GLU A 1 102 ? -13.204 -1.263 12.612 1.00 93.62 102 GLU A C 1
ATOM 869 O O . GLU A 1 102 ? -12.540 -0.831 11.662 1.00 93.62 102 GLU A O 1
ATOM 874 N N . GLN A 1 103 ? -12.689 -2.124 13.495 1.00 95.06 103 GLN A N 1
ATOM 875 C CA . GLN A 1 103 ? -11.365 -2.729 13.348 1.00 95.06 103 GLN A CA 1
ATOM 876 C C . GLN A 1 103 ? -11.290 -3.577 12.073 1.00 95.06 103 GLN A C 1
ATOM 878 O O . GLN A 1 103 ? -10.352 -3.404 11.290 1.00 95.06 103 GLN A O 1
ATOM 883 N N . PHE A 1 104 ? -12.301 -4.409 11.821 1.00 91.94 104 PHE A N 1
ATOM 884 C CA . PHE A 1 104 ? -12.405 -5.218 10.610 1.00 91.94 104 PHE A CA 1
ATOM 885 C C . PHE A 1 104 ? -12.453 -4.361 9.336 1.00 91.94 104 PHE A C 1
ATOM 887 O O . PHE A 1 104 ? -11.691 -4.600 8.397 1.00 91.94 104 PHE A O 1
ATOM 894 N N . HIS A 1 105 ? -13.276 -3.308 9.310 1.00 91.00 105 HIS A N 1
ATOM 895 C CA . HIS A 1 105 ? -13.353 -2.391 8.171 1.00 91.00 105 HIS A CA 1
ATOM 896 C C . HIS A 1 105 ? -12.009 -1.718 7.871 1.00 91.00 105 HIS A C 1
ATOM 898 O O . HIS A 1 105 ? -11.600 -1.635 6.710 1.00 91.00 105 HIS A O 1
ATOM 904 N N . ARG A 1 106 ? -11.292 -1.261 8.906 1.00 92.06 106 ARG A N 1
ATOM 905 C CA . ARG A 1 106 ? -9.957 -0.665 8.748 1.00 92.06 106 ARG A CA 1
ATOM 906 C C . ARG A 1 106 ? -8.954 -1.671 8.191 1.00 92.06 106 ARG A C 1
ATOM 908 O O . ARG A 1 106 ? -8.224 -1.334 7.261 1.00 92.06 106 ARG A O 1
ATOM 915 N N . ASP A 1 107 ? -8.939 -2.890 8.718 1.00 93.12 107 ASP A N 1
ATOM 916 C CA . ASP A 1 107 ? -8.030 -3.939 8.255 1.00 93.12 107 ASP A CA 1
ATOM 917 C C . ASP A 1 107 ? -8.322 -4.338 6.802 1.00 93.12 107 ASP A C 1
ATOM 919 O O . ASP A 1 107 ? -7.397 -4.474 6.003 1.00 93.12 107 ASP A O 1
ATOM 923 N N . ARG A 1 108 ? -9.598 -4.396 6.406 1.00 88.94 108 ARG A N 1
ATOM 924 C CA . ARG A 1 108 ? -9.995 -4.649 5.013 1.00 88.94 108 ARG A CA 1
ATOM 925 C C . ARG A 1 108 ? -9.491 -3.566 4.055 1.00 88.94 108 ARG A C 1
ATOM 927 O O . ARG A 1 108 ? -9.025 -3.882 2.961 1.00 88.94 108 ARG A O 1
ATOM 934 N N . LEU A 1 109 ? -9.537 -2.294 4.458 1.00 88.00 109 LEU A N 1
ATOM 935 C CA . LEU A 1 109 ? -8.970 -1.191 3.670 1.00 88.00 109 LEU A CA 1
ATOM 936 C C . LEU A 1 109 ? -7.443 -1.288 3.552 1.00 88.00 109 LEU A C 1
ATOM 938 O O . LEU A 1 109 ? -6.875 -0.930 2.518 1.00 88.00 109 LEU A O 1
ATOM 942 N N . VAL A 1 110 ? -6.758 -1.763 4.593 1.00 91.25 110 VAL A N 1
ATOM 943 C CA . VAL A 1 110 ? -5.313 -2.017 4.536 1.00 91.25 110 VAL A CA 1
ATOM 944 C C . VAL A 1 110 ? -5.011 -3.151 3.555 1.00 91.25 110 VAL A C 1
ATOM 946 O O . VAL A 1 110 ? -4.185 -2.957 2.662 1.00 91.25 110 VAL A O 1
ATOM 949 N N . ASP A 1 111 ? -5.721 -4.277 3.649 1.00 92.69 111 ASP A N 1
ATOM 950 C CA . ASP A 1 111 ? -5.534 -5.436 2.766 1.00 92.69 111 ASP A CA 1
ATOM 951 C C . ASP A 1 111 ? -5.787 -5.070 1.288 1.00 92.69 111 ASP A C 1
ATOM 953 O O . ASP A 1 111 ? -5.000 -5.420 0.405 1.00 92.69 111 ASP A O 1
ATOM 957 N N . ALA A 1 112 ? -6.804 -4.250 1.013 1.00 86.56 112 ALA A N 1
ATOM 958 C CA . ALA A 1 112 ? -7.059 -3.692 -0.315 1.00 86.56 112 ALA A CA 1
ATOM 959 C C . ALA A 1 112 ? -5.862 -2.903 -0.883 1.00 86.56 112 ALA A C 1
ATOM 961 O O . ALA A 1 112 ? -5.490 -3.052 -2.053 1.00 86.56 112 ALA A O 1
ATOM 962 N N . ASN A 1 113 ? -5.231 -2.066 -0.055 1.00 88.00 113 ASN A N 1
ATOM 963 C CA . ASN A 1 113 ? -4.052 -1.300 -0.457 1.00 88.00 113 ASN A CA 1
ATOM 964 C C . ASN A 1 113 ? -2.818 -2.194 -0.658 1.00 88.00 113 ASN A C 1
ATOM 966 O O . ASN A 1 113 ? -1.999 -1.903 -1.532 1.00 88.00 113 ASN A O 1
ATOM 970 N N . ILE A 1 114 ? -2.695 -3.295 0.092 1.00 90.62 114 ILE A N 1
ATOM 971 C CA . ILE A 1 114 ? -1.628 -4.287 -0.113 1.00 90.62 114 ILE A CA 1
ATOM 972 C C . ILE A 1 114 ? -1.750 -4.909 -1.504 1.00 90.62 114 ILE A C 1
ATOM 974 O O . ILE A 1 114 ? -0.770 -4.919 -2.253 1.00 90.62 114 ILE A O 1
ATOM 978 N N . VAL A 1 115 ? -2.943 -5.369 -1.892 1.00 89.94 115 VAL A N 1
ATOM 979 C CA . VAL A 1 115 ? -3.122 -5.983 -3.217 1.00 89.94 115 VAL A CA 1
ATOM 980 C C . VAL A 1 115 ? -2.874 -4.967 -4.335 1.00 89.94 115 VAL A C 1
ATOM 982 O O . VAL A 1 115 ? -2.205 -5.280 -5.323 1.00 89.94 115 VAL A O 1
ATOM 985 N N . ARG A 1 116 ? -3.310 -3.714 -4.154 1.00 85.75 116 ARG A N 1
ATOM 986 C CA . ARG A 1 116 ? -2.995 -2.619 -5.084 1.00 85.75 116 ARG A CA 1
ATOM 987 C C . ARG A 1 116 ? -1.485 -2.411 -5.251 1.00 85.75 116 ARG A C 1
ATOM 989 O O . ARG A 1 116 ? -1.014 -2.290 -6.380 1.00 85.75 116 ARG A O 1
ATOM 996 N N . LEU A 1 117 ? -0.719 -2.405 -4.160 1.00 91.50 117 LEU A N 1
ATOM 997 C CA . LEU A 1 117 ? 0.738 -2.256 -4.213 1.00 91.50 117 LEU A CA 1
ATOM 998 C C . LEU A 1 117 ? 1.409 -3.427 -4.949 1.00 91.50 117 LEU A C 1
ATOM 1000 O O . LEU A 1 117 ? 2.327 -3.220 -5.746 1.00 91.50 117 LEU A O 1
ATOM 1004 N N . LEU A 1 118 ? 0.959 -4.662 -4.711 1.00 92.19 118 LEU A N 1
ATOM 1005 C CA . LEU A 1 118 ? 1.473 -5.843 -5.414 1.00 92.19 118 LEU A CA 1
ATOM 1006 C C . LEU A 1 118 ? 1.158 -5.788 -6.912 1.00 92.19 118 LEU A C 1
ATOM 1008 O O . LEU A 1 118 ? 2.011 -6.112 -7.740 1.00 92.19 118 LEU A O 1
ATOM 1012 N N . ARG A 1 119 ? -0.023 -5.284 -7.275 1.00 88.81 119 ARG A N 1
ATOM 1013 C CA . ARG A 1 119 ? -0.394 -5.025 -8.668 1.00 88.81 119 ARG A CA 1
ATOM 1014 C C . ARG A 1 119 ? 0.533 -4.007 -9.324 1.00 88.81 119 ARG A C 1
ATOM 1016 O O . ARG A 1 119 ? 1.010 -4.256 -10.429 1.00 88.81 119 ARG A O 1
ATOM 1023 N N . GLU A 1 120 ? 0.830 -2.898 -8.651 1.00 88.38 120 GLU A N 1
ATOM 1024 C CA . GLU A 1 120 ? 1.765 -1.888 -9.162 1.00 88.38 120 GLU A CA 1
ATOM 1025 C C . GLU A 1 120 ? 3.163 -2.482 -9.402 1.00 88.38 120 GLU A C 1
ATOM 1027 O O . GLU A 1 120 ? 3.774 -2.214 -10.437 1.00 88.38 120 GLU A O 1
ATOM 1032 N N . ARG A 1 121 ? 3.645 -3.362 -8.512 1.00 91.88 121 ARG A N 1
ATOM 1033 C CA . ARG A 1 121 ? 4.925 -4.077 -8.686 1.00 91.88 121 ARG A CA 1
ATOM 1034 C C . ARG A 1 121 ? 4.916 -5.015 -9.890 1.00 91.88 121 ARG A C 1
ATOM 1036 O O . ARG A 1 121 ? 5.842 -4.983 -10.700 1.00 91.88 121 ARG A O 1
ATOM 1043 N N . ARG A 1 122 ? 3.866 -5.824 -10.026 1.00 91.00 122 ARG A N 1
ATOM 1044 C CA . ARG A 1 122 ? 3.665 -6.727 -11.166 1.00 91.00 122 ARG A CA 1
ATOM 1045 C C . ARG A 1 122 ? 3.642 -5.954 -12.487 1.00 91.00 122 ARG A C 1
ATOM 1047 O O . ARG A 1 122 ? 4.342 -6.319 -13.431 1.00 91.00 122 ARG A O 1
ATOM 1054 N N . ASP A 1 123 ? 2.885 -4.861 -12.541 1.00 88.56 123 ASP A N 1
ATOM 1055 C CA . ASP A 1 123 ? 2.743 -4.029 -13.738 1.00 88.56 123 ASP A CA 1
ATOM 1056 C C . ASP A 1 123 ? 4.041 -3.267 -14.062 1.00 88.56 123 ASP A C 1
ATOM 1058 O O . ASP A 1 123 ? 4.386 -3.102 -15.234 1.00 88.56 123 ASP A O 1
ATOM 1062 N N . ALA A 1 124 ? 4.797 -2.835 -13.047 1.00 90.06 124 ALA A N 1
ATOM 1063 C CA . ALA A 1 124 ? 6.124 -2.248 -13.226 1.00 90.06 124 ALA A CA 1
ATOM 1064 C C . ALA A 1 124 ? 7.120 -3.257 -13.815 1.00 90.06 124 ALA A C 1
ATOM 1066 O O . ALA A 1 124 ? 7.819 -2.923 -14.772 1.00 90.06 124 ALA A O 1
ATOM 1067 N N . CYS A 1 125 ? 7.138 -4.496 -13.307 1.00 91.06 125 CYS A N 1
ATOM 1068 C CA . CYS A 1 125 ? 7.984 -5.558 -13.854 1.00 91.06 125 CYS A CA 1
ATOM 1069 C C . CYS A 1 125 ? 7.625 -5.854 -15.314 1.00 91.06 125 CYS A C 1
ATOM 1071 O O . CYS A 1 125 ? 8.498 -5.855 -16.181 1.00 91.06 125 CYS A O 1
ATOM 1073 N N . LYS A 1 126 ? 6.327 -6.010 -15.607 1.00 88.38 126 LYS A N 1
ATOM 1074 C CA . LYS A 1 126 ? 5.838 -6.230 -16.971 1.00 88.38 126 LYS A CA 1
ATOM 1075 C C . LYS A 1 126 ? 6.294 -5.128 -17.928 1.00 88.38 126 LYS A C 1
ATOM 1077 O O . LYS A 1 126 ? 6.767 -5.432 -19.012 1.00 88.38 126 LYS A O 1
ATOM 1082 N N . ARG A 1 127 ? 6.187 -3.861 -17.517 1.00 87.88 127 ARG A N 1
ATOM 1083 C CA . ARG A 1 127 ? 6.595 -2.715 -18.342 1.00 87.88 127 ARG A CA 1
ATOM 1084 C C . ARG A 1 127 ? 8.101 -2.676 -18.600 1.00 87.88 127 ARG A C 1
ATOM 1086 O O . ARG A 1 127 ? 8.517 -2.254 -19.671 1.00 87.88 127 ARG A O 1
ATOM 1093 N N . TRP A 1 128 ? 8.916 -3.104 -17.637 1.00 88.50 128 TRP A N 1
ATOM 1094 C CA . TRP A 1 128 ? 10.370 -3.147 -17.801 1.00 88.50 128 TRP A CA 1
ATOM 1095 C C . TRP A 1 128 ? 10.811 -4.199 -18.828 1.00 88.50 128 TRP A C 1
ATOM 1097 O O . TRP A 1 128 ? 11.705 -3.941 -19.631 1.00 88.50 128 TRP A O 1
ATOM 1107 N N . TYR A 1 129 ? 10.146 -5.358 -18.837 1.00 86.62 129 TYR A N 1
ATOM 1108 C CA . TYR A 1 129 ? 10.445 -6.487 -19.725 1.00 86.62 129 TYR A CA 1
ATOM 1109 C C . TYR A 1 129 ? 9.504 -6.593 -20.941 1.00 86.62 129 TYR A C 1
ATOM 1111 O O . TYR A 1 129 ? 9.452 -7.635 -21.583 1.00 86.62 129 TYR A O 1
ATOM 1119 N N . ASP A 1 130 ? 8.786 -5.524 -21.307 1.00 79.81 130 ASP A N 1
ATOM 1120 C CA . ASP A 1 130 ? 7.739 -5.542 -22.355 1.00 79.81 130 ASP A CA 1
ATOM 1121 C C . ASP A 1 130 ? 8.264 -5.869 -23.772 1.00 79.81 130 ASP A C 1
ATOM 1123 O O . ASP A 1 130 ? 7.489 -6.059 -24.705 1.00 79.81 130 ASP A O 1
ATOM 1127 N N . ARG A 1 131 ? 9.590 -5.938 -23.951 1.00 76.56 131 ARG A N 1
ATOM 1128 C CA . ARG A 1 131 ? 10.239 -6.224 -25.238 1.00 76.56 131 ARG A CA 1
ATOM 1129 C C . ARG A 1 131 ? 10.240 -7.709 -25.599 1.00 76.56 131 ARG A C 1
ATOM 1131 O O . ARG A 1 131 ? 10.087 -8.017 -26.776 1.00 76.56 131 ARG A O 1
ATOM 1138 N N . ASP A 1 132 ? 10.381 -8.588 -24.604 1.00 83.38 132 ASP A N 1
ATOM 1139 C CA . ASP A 1 132 ? 10.548 -10.030 -24.792 1.00 83.38 132 ASP A CA 1
ATOM 1140 C C . ASP A 1 132 ? 9.654 -10.811 -23.818 1.00 83.38 132 ASP A C 1
ATOM 1142 O O . ASP A 1 132 ? 9.782 -10.734 -22.594 1.00 83.38 132 ASP A O 1
ATOM 1146 N N . TYR A 1 133 ? 8.731 -11.603 -24.371 1.00 80.31 133 TYR A N 1
ATOM 1147 C CA . TYR A 1 133 ? 7.743 -12.352 -23.585 1.00 80.31 133 TYR A CA 1
ATOM 1148 C C . TYR A 1 133 ? 8.376 -13.429 -22.686 1.00 80.31 133 TYR A C 1
ATOM 1150 O O . TYR A 1 133 ? 7.892 -13.691 -21.584 1.00 80.31 133 TYR A O 1
ATOM 1158 N N . GLU A 1 134 ? 9.471 -14.039 -23.140 1.00 84.06 134 GLU A N 1
ATOM 1159 C CA . GLU A 1 134 ? 10.178 -15.096 -22.409 1.00 84.06 134 GLU A CA 1
ATOM 1160 C C . GLU A 1 134 ? 10.868 -14.552 -21.144 1.00 84.06 134 GLU A C 1
ATOM 1162 O O . GLU A 1 134 ? 10.757 -15.140 -20.064 1.00 84.06 134 GLU A O 1
ATOM 1167 N N . ASP A 1 135 ? 11.473 -13.365 -21.236 1.00 83.75 135 ASP A N 1
ATOM 1168 C CA . ASP A 1 135 ? 12.085 -12.673 -20.099 1.00 83.75 135 ASP A CA 1
ATOM 1169 C C . ASP A 1 135 ? 11.038 -12.203 -19.086 1.00 83.75 135 ASP A C 1
ATOM 1171 O O . ASP A 1 135 ? 11.219 -12.366 -17.875 1.00 83.75 135 ASP A O 1
ATOM 1175 N N . MET A 1 136 ? 9.900 -11.692 -19.566 1.00 82.94 136 MET A N 1
ATOM 1176 C CA . MET A 1 136 ? 8.779 -11.320 -18.705 1.00 82.94 136 MET A CA 1
ATOM 1177 C C . MET A 1 136 ? 8.326 -12.507 -17.845 1.00 82.94 136 MET A C 1
ATOM 1179 O O . MET A 1 136 ? 8.165 -12.357 -16.633 1.00 82.94 136 MET A O 1
ATOM 1183 N N . GLN A 1 137 ? 8.147 -13.693 -18.432 1.00 85.19 137 GLN A N 1
ATOM 1184 C CA . GLN A 1 137 ? 7.773 -14.874 -17.653 1.00 85.19 137 GLN A CA 1
ATOM 1185 C C . GLN A 1 137 ? 8.869 -15.274 -16.664 1.00 85.19 137 GLN A C 1
ATOM 1187 O O . GLN A 1 137 ? 8.572 -15.576 -15.513 1.00 85.19 137 GLN A O 1
ATOM 1192 N N . ARG A 1 138 ? 10.139 -15.257 -17.071 1.00 87.94 138 ARG A N 1
ATOM 1193 C CA . ARG A 1 138 ? 11.237 -15.725 -16.219 1.00 87.94 138 ARG A CA 1
ATOM 1194 C C . ARG A 1 138 ? 11.469 -14.835 -14.997 1.00 87.94 138 ARG A C 1
ATOM 1196 O O . ARG A 1 138 ? 11.663 -15.355 -13.899 1.00 87.94 138 ARG A O 1
ATOM 1203 N N . PHE A 1 139 ? 11.459 -13.516 -15.180 1.00 89.69 139 PHE A N 1
ATOM 1204 C CA . PHE A 1 139 ? 11.777 -12.561 -14.116 1.00 89.69 139 PHE A CA 1
ATOM 1205 C C . PHE A 1 139 ? 10.544 -12.110 -13.334 1.00 89.69 139 PHE A C 1
ATOM 1207 O O . PHE A 1 139 ? 10.621 -11.960 -12.114 1.00 89.69 139 PHE A O 1
ATOM 1214 N N . CYS A 1 140 ? 9.398 -11.926 -13.999 1.00 91.94 140 CYS A N 1
ATOM 1215 C CA . CYS A 1 140 ? 8.207 -11.395 -13.338 1.00 91.94 140 CYS A CA 1
ATOM 1216 C C . CYS A 1 140 ? 7.316 -12.459 -12.694 1.00 91.94 140 CYS A C 1
ATOM 1218 O O . CYS A 1 140 ? 6.408 -12.079 -11.957 1.00 91.94 140 CYS A O 1
ATOM 1220 N N . LYS A 1 141 ? 7.564 -13.761 -12.912 1.00 93.06 141 LYS A N 1
ATOM 1221 C CA . LYS A 1 141 ? 6.747 -14.855 -12.348 1.00 93.06 141 LYS A CA 1
ATOM 1222 C C . LYS A 1 141 ? 6.470 -14.688 -10.856 1.00 93.06 141 LYS A C 1
ATOM 1224 O O . LYS A 1 141 ? 5.319 -14.731 -10.450 1.00 93.06 141 LYS A O 1
ATOM 1229 N N . LYS A 1 142 ? 7.503 -14.399 -10.061 1.00 93.88 142 LYS A N 1
ATOM 1230 C CA . LYS A 1 142 ? 7.357 -14.208 -8.612 1.00 93.88 142 LYS A CA 1
ATOM 1231 C C . LYS A 1 142 ? 6.324 -13.126 -8.262 1.00 93.88 142 LYS A C 1
ATOM 1233 O O . LYS A 1 142 ? 5.540 -13.313 -7.344 1.00 93.88 142 LYS A O 1
ATOM 1238 N N . TYR A 1 143 ? 6.307 -12.012 -8.993 1.00 93.75 143 TYR A N 1
ATOM 1239 C CA . TYR A 1 143 ? 5.359 -10.922 -8.740 1.00 93.75 143 TYR A CA 1
ATOM 1240 C C . TYR A 1 143 ? 3.934 -11.258 -9.184 1.00 93.75 143 TYR A C 1
ATOM 1242 O O . TYR A 1 143 ? 2.987 -10.722 -8.614 1.00 93.75 143 TYR A O 1
ATOM 1250 N N . PHE A 1 144 ? 3.776 -12.112 -10.200 1.00 91.56 144 PHE A N 1
ATOM 1251 C CA . PHE A 1 144 ? 2.468 -12.655 -10.566 1.00 91.56 144 PHE A CA 1
ATOM 1252 C C . PHE A 1 144 ? 1.940 -13.562 -9.460 1.00 91.56 144 PHE A C 1
ATOM 1254 O O . PHE A 1 144 ? 0.848 -13.315 -8.961 1.00 91.56 144 PHE A O 1
ATOM 1261 N N . ASP A 1 145 ? 2.757 -14.519 -9.019 1.00 93.94 145 ASP A N 1
ATOM 1262 C CA . ASP A 1 145 ? 2.389 -15.474 -7.973 1.00 93.94 145 ASP A CA 1
ATOM 1263 C C . ASP A 1 145 ? 2.018 -14.745 -6.661 1.00 93.94 145 ASP A C 1
ATOM 1265 O O . ASP A 1 145 ? 0.949 -14.986 -6.106 1.00 93.94 145 ASP A O 1
ATOM 1269 N N . GLU A 1 146 ? 2.835 -13.777 -6.213 1.00 94.50 146 GLU A N 1
ATOM 1270 C CA . GLU A 1 146 ? 2.557 -12.961 -5.014 1.00 94.50 146 GLU A CA 1
ATOM 1271 C C . GLU A 1 146 ? 1.252 -12.158 -5.130 1.00 94.50 146 GLU A C 1
ATOM 1273 O O . GLU A 1 146 ? 0.490 -12.050 -4.168 1.00 94.50 146 GLU A O 1
ATOM 1278 N N . HIS A 1 147 ? 0.993 -11.564 -6.298 1.00 92.69 147 HIS A N 1
ATOM 1279 C CA . HIS A 1 147 ? -0.234 -10.808 -6.535 1.00 92.69 147 HIS A CA 1
ATOM 1280 C C . HIS A 1 147 ? -1.465 -11.721 -6.518 1.00 92.69 147 HIS A C 1
ATOM 1282 O O . HIS A 1 147 ? -2.483 -11.362 -5.927 1.00 92.69 147 HIS A O 1
ATOM 1288 N N . ASP A 1 148 ? -1.384 -12.881 -7.165 1.00 91.38 148 ASP A N 1
ATOM 1289 C CA . ASP A 1 148 ? -2.517 -13.789 -7.329 1.00 91.38 148 AS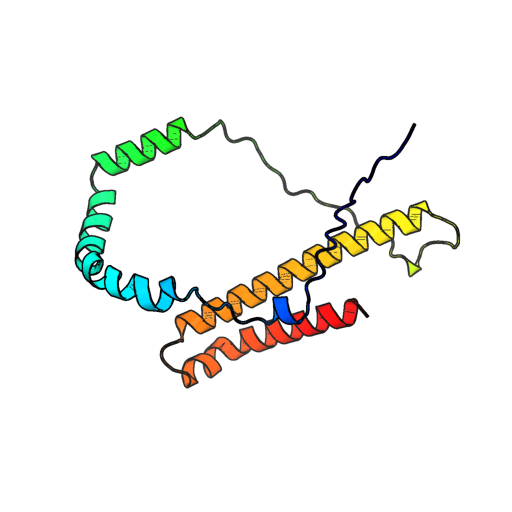P A CA 1
ATOM 1290 C C . ASP A 1 148 ? -2.860 -14.506 -6.019 1.00 91.38 148 ASP A C 1
ATOM 1292 O O . ASP A 1 148 ? -4.042 -14.643 -5.687 1.00 91.38 148 ASP A O 1
ATOM 1296 N N . GLU A 1 149 ? -1.852 -14.875 -5.226 1.00 94.00 149 GLU A N 1
ATOM 1297 C CA . GLU A 1 149 ? -2.035 -15.387 -3.867 1.00 94.00 149 GLU A CA 1
ATOM 1298 C C . GLU A 1 149 ? -2.685 -14.330 -2.964 1.00 94.00 149 GLU A C 1
ATOM 1300 O O . GLU A 1 149 ? -3.702 -14.600 -2.324 1.00 94.00 149 GLU A O 1
ATOM 1305 N N . ALA A 1 150 ? -2.159 -13.100 -2.953 1.00 92.44 150 ALA A N 1
ATOM 1306 C CA . ALA A 1 150 ? -2.702 -12.028 -2.123 1.00 92.44 150 ALA A CA 1
ATOM 1307 C C . ALA A 1 150 ? -4.134 -11.647 -2.521 1.00 92.44 150 ALA A C 1
ATOM 1309 O O . ALA A 1 150 ? -4.984 -11.449 -1.654 1.00 92.44 150 ALA A O 1
ATOM 1310 N N . ALA A 1 151 ? -4.421 -11.581 -3.824 1.00 90.38 151 ALA A N 1
ATOM 1311 C CA . ALA A 1 151 ? -5.769 -11.339 -4.317 1.00 90.38 151 ALA A CA 1
ATOM 1312 C C . ALA A 1 151 ? -6.717 -12.469 -3.892 1.00 90.38 151 ALA A C 1
ATOM 1314 O O . ALA A 1 151 ? -7.807 -12.198 -3.400 1.00 90.38 151 ALA A O 1
ATOM 1315 N N . THR A 1 152 ? -6.296 -13.730 -4.017 1.00 90.94 152 THR A N 1
ATOM 1316 C CA . THR A 1 152 ? -7.096 -14.890 -3.594 1.00 90.94 152 THR A CA 1
ATOM 1317 C C . THR A 1 152 ? -7.392 -14.849 -2.094 1.00 90.94 152 THR A C 1
ATOM 1319 O O . THR A 1 152 ? -8.552 -14.961 -1.707 1.00 90.94 152 THR A O 1
ATOM 1322 N N . ASN A 1 153 ? -6.382 -14.588 -1.261 1.00 91.75 153 ASN A N 1
ATOM 1323 C CA . ASN A 1 153 ? -6.542 -14.464 0.190 1.00 91.75 153 ASN A CA 1
ATOM 1324 C C . ASN A 1 153 ? -7.479 -13.310 0.578 1.00 91.75 153 ASN A C 1
ATOM 1326 O O . ASN A 1 153 ? -8.282 -13.451 1.498 1.00 91.75 153 ASN A O 1
ATOM 1330 N N . PHE A 1 154 ? -7.414 -12.185 -0.139 1.00 89.56 154 PHE A N 1
ATOM 1331 C CA . PHE A 1 154 ? -8.316 -11.055 0.077 1.00 89.56 154 PHE A CA 1
ATOM 1332 C C . PHE A 1 154 ? -9.780 -11.423 -0.204 1.00 89.56 154 PHE A C 1
ATOM 1334 O O . PHE A 1 154 ? -10.653 -11.067 0.586 1.00 89.56 154 PHE A O 1
ATOM 1341 N N . PHE A 1 155 ? -10.052 -12.161 -1.287 1.00 85.81 155 PHE A N 1
ATOM 1342 C CA . PHE A 1 155 ? -11.417 -12.578 -1.628 1.00 85.81 155 PHE A CA 1
ATOM 1343 C C . PHE A 1 155 ? -11.958 -13.666 -0.696 1.00 85.81 155 PHE A C 1
ATOM 1345 O O . PHE A 1 155 ? -13.112 -13.565 -0.301 1.00 85.81 155 PHE A O 1
ATOM 1352 N N . ILE A 1 156 ? -11.136 -14.640 -0.286 1.00 89.50 156 ILE A N 1
ATOM 1353 C CA . ILE A 1 156 ? -11.547 -15.690 0.667 1.00 89.50 156 ILE A CA 1
ATOM 1354 C C . ILE A 1 156 ? -11.967 -15.084 2.011 1.00 89.50 156 ILE A C 1
ATOM 1356 O O . ILE A 1 156 ? -12.901 -15.556 2.639 1.00 89.50 156 ILE A O 1
ATOM 1360 N N . LYS A 1 157 ? -11.296 -14.018 2.456 1.00 81.38 157 LYS A N 1
ATOM 1361 C CA . LYS A 1 157 ? -11.601 -13.341 3.726 1.00 81.38 157 LYS A CA 1
ATOM 1362 C C . LYS A 1 157 ? -12.905 -12.521 3.689 1.00 81.38 157 LYS A C 1
ATOM 1364 O O . LYS A 1 157 ? -13.321 -12.010 4.724 1.00 81.38 157 LYS A O 1
ATOM 1369 N N . CYS A 1 158 ? -13.499 -12.325 2.509 1.00 63.12 158 CYS A N 1
ATOM 1370 C CA . CYS A 1 158 ? -14.715 -11.528 2.314 1.00 63.12 158 CYS A CA 1
ATOM 1371 C C . CYS A 1 158 ? -15.989 -12.375 2.144 1.00 63.12 158 CYS A C 1
ATOM 1373 O O . CYS A 1 158 ? -17.061 -11.783 2.012 1.00 63.12 158 CYS A O 1
ATOM 1375 N N . GLU A 1 159 ? -15.860 -13.702 2.102 1.00 49.28 159 GLU A N 1
ATOM 1376 C CA . GLU A 1 159 ? -16.959 -14.675 2.029 1.00 49.28 159 GLU A CA 1
ATOM 1377 C C . GLU A 1 159 ? -17.250 -15.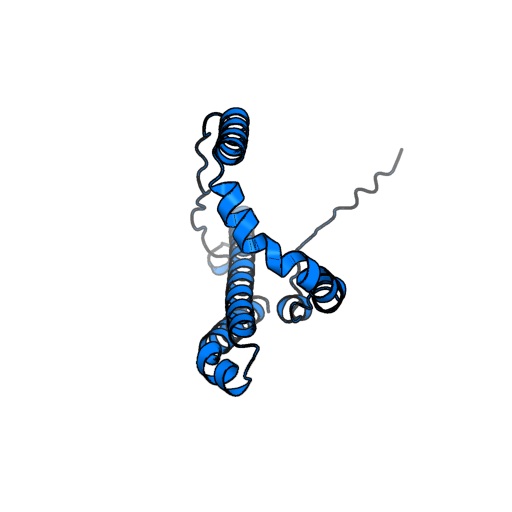249 3.422 1.00 49.28 159 GLU A C 1
ATOM 1379 O O . GLU A 1 159 ? -18.449 -15.353 3.765 1.00 49.28 159 GLU A O 1
#